Protein AF-A0A401G947-F1 (afdb_monomer_lite)

Sequence (147 aa):
MVQTAQDDGLQRLSNKKRKKVAPKNTTRTRTPWRSRTKCKAVVQTPAQKAYLKGKRYECKETYAEALREARDVIWQQAARLQEHFSSHNIEYYHQEVMQHSRLVSLKRKVSRWNVFQRMEVQRMNQALPAGMPHKKASAYMAEISAT

pLDDT: mean 82.83, std 16.17, range [39.28, 98.06]

Secondary structure (DSSP, 8-state):
---------------TT---------------SS-PPPP------HHHHHHHHHHHHHHHHHHHHHHHHHHHHHHHHHHHHHHHH-SS-HHHHHHHHHHHHHHHHT-----HHHHHHHHHHHHHHHTSPTTPPPPPHHHHHHHHHH-

Structure (mmCIF, N/CA/C/O backbone):
data_AF-A0A401G947-F1
#
_entry.id   AF-A0A401G947-F1
#
loop_
_atom_site.group_PDB
_atom_site.id
_atom_site.type_symbol
_atom_site.label_atom_id
_atom_site.label_alt_id
_atom_site.label_comp_id
_atom_site.label_asym_id
_atom_site.label_entity_id
_atom_site.label_seq_id
_atom_site.pdbx_PDB_ins_code
_atom_site.Cartn_x
_atom_site.Cartn_y
_atom_site.Cartn_z
_atom_site.occupancy
_atom_site.B_iso_or_equiv
_atom_site.auth_seq_id
_atom_site.auth_comp_id
_atom_site.auth_asym_id
_atom_site.auth_atom_id
_atom_site.pdbx_PDB_model_num
ATOM 1 N N . MET A 1 1 ? 16.762 14.108 84.380 1.00 39.28 1 MET A N 1
ATOM 2 C CA . MET A 1 1 ? 15.911 13.320 83.467 1.00 39.28 1 MET A CA 1
ATOM 3 C C . MET A 1 1 ? 14.601 14.068 83.277 1.00 39.28 1 MET A C 1
ATOM 5 O O . MET A 1 1 ? 13.930 14.347 84.256 1.00 39.28 1 MET A O 1
ATOM 9 N N . VAL A 1 2 ? 14.386 14.490 82.029 1.00 46.94 2 VAL A N 1
ATOM 10 C CA . VAL A 1 2 ? 13.172 14.944 81.320 1.00 46.94 2 VAL A CA 1
ATOM 11 C C . VAL A 1 2 ? 11.989 15.463 82.155 1.00 46.94 2 VAL A C 1
ATOM 13 O O . VAL A 1 2 ? 11.183 14.694 82.667 1.00 46.94 2 VAL A O 1
ATOM 16 N N . GLN A 1 3 ? 11.847 16.791 82.186 1.00 40.19 3 GLN A N 1
ATOM 17 C CA . GLN A 1 3 ? 10.587 17.48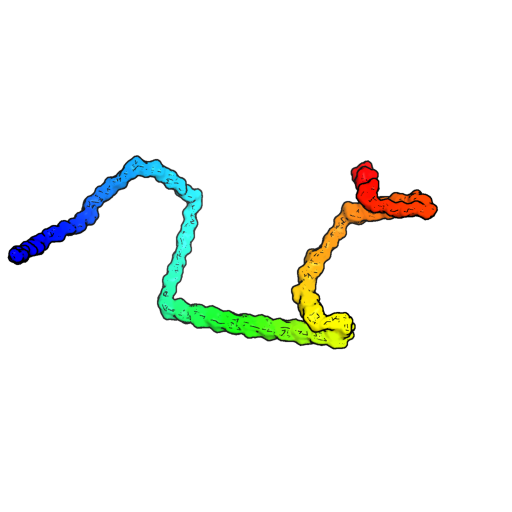0 82.470 1.00 40.19 3 GLN A CA 1
ATOM 18 C C . GLN A 1 3 ? 9.697 17.424 81.219 1.00 40.19 3 GLN A C 1
ATOM 20 O O . GLN A 1 3 ? 10.128 17.779 80.122 1.00 40.19 3 GLN A O 1
ATOM 25 N N . THR A 1 4 ? 8.459 16.968 81.382 1.00 49.75 4 THR A N 1
ATOM 26 C CA . THR A 1 4 ? 7.387 17.032 80.384 1.00 49.75 4 THR A CA 1
ATOM 27 C C . THR A 1 4 ? 6.906 18.474 80.240 1.00 49.75 4 THR A C 1
ATOM 29 O O . THR A 1 4 ? 6.196 18.973 81.111 1.00 49.75 4 THR A O 1
ATOM 32 N N . ALA A 1 5 ? 7.286 19.141 79.152 1.00 48.41 5 ALA A N 1
ATOM 33 C CA . ALA A 1 5 ? 6.656 20.389 78.740 1.00 48.41 5 ALA A CA 1
ATOM 34 C C . ALA A 1 5 ? 5.373 20.054 77.971 1.00 48.41 5 ALA A C 1
ATOM 36 O O . ALA A 1 5 ? 5.410 19.381 76.940 1.00 48.41 5 ALA A O 1
ATOM 37 N N . GLN A 1 6 ? 4.244 20.476 78.531 1.00 48.69 6 GLN A N 1
ATOM 38 C CA . GLN A 1 6 ? 2.949 20.466 77.872 1.00 48.69 6 GLN A CA 1
ATOM 39 C C . GLN A 1 6 ? 3.034 21.351 76.625 1.00 48.69 6 GLN A C 1
ATOM 41 O O . GLN A 1 6 ? 3.480 22.494 76.691 1.00 48.69 6 GLN A O 1
ATOM 46 N N . ASP A 1 7 ? 2.658 20.787 75.482 1.00 50.91 7 ASP A N 1
ATOM 47 C CA . ASP A 1 7 ? 2.575 21.498 74.212 1.00 50.91 7 ASP A CA 1
ATOM 48 C C . ASP A 1 7 ? 1.297 22.355 74.265 1.00 50.91 7 ASP A C 1
ATOM 50 O O . ASP A 1 7 ? 0.196 21.896 73.949 1.00 50.91 7 ASP A O 1
ATOM 54 N N . ASP A 1 8 ? 1.423 23.570 74.808 1.00 50.97 8 ASP A N 1
ATOM 55 C CA . ASP A 1 8 ? 0.325 24.525 74.941 1.00 50.97 8 ASP A CA 1
ATOM 56 C C . ASP A 1 8 ? -0.225 24.872 73.551 1.00 50.97 8 ASP A C 1
ATOM 58 O O . ASP A 1 8 ? 0.391 25.564 72.735 1.00 50.97 8 ASP A O 1
ATOM 62 N N . GLY A 1 9 ? -1.416 24.337 73.280 1.00 55.25 9 GLY A N 1
ATOM 63 C CA . GLY A 1 9 ? -2.108 24.372 72.000 1.00 55.25 9 GLY A CA 1
ATOM 64 C C . GLY A 1 9 ? -2.491 25.771 71.522 1.00 55.25 9 GLY A C 1
ATOM 65 O O . GLY A 1 9 ? -3.655 26.162 71.570 1.00 55.25 9 GLY A O 1
ATOM 66 N N . LEU A 1 10 ? -1.542 26.487 70.927 1.00 55.03 10 LEU A N 1
ATOM 67 C CA . LEU A 1 10 ? -1.799 27.672 70.110 1.00 55.03 10 LEU A CA 1
ATOM 68 C C . LEU A 1 10 ? -1.378 27.420 68.659 1.00 55.03 10 LEU A C 1
ATOM 70 O O . LEU A 1 10 ? -0.417 27.989 68.139 1.00 55.03 10 LEU A O 1
ATOM 74 N N . GLN A 1 11 ? -2.153 26.594 67.950 1.00 61.72 11 GLN A N 1
ATOM 75 C CA . GLN A 1 11 ? -2.086 26.572 66.490 1.00 61.72 11 GLN A CA 1
ATOM 76 C C . GLN A 1 11 ? -2.614 27.902 65.933 1.00 61.72 11 GLN A C 1
ATOM 78 O O . GLN A 1 11 ? -3.800 28.224 66.024 1.00 61.72 11 GLN A O 1
ATOM 83 N N . ARG A 1 12 ? -1.730 28.685 65.304 1.00 56.78 12 ARG A N 1
ATOM 84 C CA . ARG A 1 12 ? -2.120 29.866 64.518 1.00 56.78 12 ARG A CA 1
ATOM 85 C C . ARG A 1 12 ? -3.083 29.455 63.402 1.00 56.78 12 ARG A C 1
ATOM 87 O O . ARG A 1 12 ? -2.688 28.789 62.446 1.00 56.78 12 ARG A O 1
ATOM 94 N N . LEU A 1 13 ? -4.327 29.923 63.471 1.00 60.50 13 LEU A N 1
ATOM 95 C CA . LEU A 1 13 ? -5.299 29.734 62.395 1.00 60.50 13 LEU A CA 1
ATOM 96 C C . LEU A 1 13 ? -4.833 30.446 61.114 1.00 60.50 13 LEU A C 1
ATOM 98 O O . LEU A 1 13 ? -4.465 31.625 61.128 1.00 60.50 13 LEU A O 1
ATOM 102 N N . SER A 1 14 ? -4.878 29.736 59.981 1.00 59.53 14 SER A N 1
ATOM 103 C CA . SER A 1 14 ? -4.577 30.316 58.668 1.00 59.53 14 SER A CA 1
ATOM 104 C C . SER A 1 14 ? -5.578 31.432 58.338 1.00 59.53 14 SER A C 1
ATOM 106 O O . SER A 1 14 ? -6.760 31.207 58.071 1.00 59.53 14 SER A O 1
ATOM 108 N N . ASN A 1 15 ? -5.116 32.681 58.388 1.00 59.53 15 ASN A N 1
ATOM 109 C CA . ASN A 1 15 ? -5.979 33.831 58.157 1.00 59.53 15 ASN A CA 1
ATOM 110 C C . ASN A 1 15 ? -6.203 34.037 56.648 1.00 59.53 15 ASN A C 1
ATOM 112 O O . ASN A 1 15 ? -5.415 34.691 55.960 1.00 59.53 15 ASN A O 1
ATOM 116 N N . LYS A 1 16 ? -7.305 33.485 56.127 1.00 59.59 16 LYS A N 1
ATOM 117 C CA . LYS A 1 16 ? -7.715 33.578 54.712 1.00 59.59 16 LYS A CA 1
ATOM 118 C C . LYS A 1 16 ? -8.059 35.006 54.249 1.00 59.59 16 LYS A C 1
ATOM 120 O O . LYS A 1 16 ? -8.261 35.214 53.057 1.00 59.59 16 LYS A O 1
ATOM 125 N N . LYS A 1 17 ? -8.119 35.997 55.152 1.00 59.38 17 LYS A N 1
ATOM 126 C CA . LYS A 1 17 ? -8.474 37.394 54.826 1.00 59.38 17 LYS A CA 1
ATOM 127 C C . LYS A 1 17 ? -7.286 38.283 54.451 1.00 59.38 17 LYS A C 1
ATOM 129 O O . LYS A 1 17 ? -7.489 39.442 54.090 1.00 59.38 17 LYS A O 1
ATOM 134 N N . ARG A 1 18 ? -6.046 37.785 54.488 1.00 51.50 18 ARG A N 1
ATOM 135 C CA . ARG A 1 18 ? -4.897 38.571 54.018 1.00 51.50 18 ARG A CA 1
ATOM 136 C C . ARG A 1 18 ? -4.934 38.637 52.486 1.00 51.50 18 ARG A C 1
ATOM 138 O O . ARG A 1 18 ? -4.541 37.683 51.818 1.00 51.50 18 ARG A O 1
ATOM 145 N N . LYS A 1 19 ? -5.401 39.757 51.916 1.00 54.88 19 LYS A N 1
ATOM 146 C CA . LYS A 1 19 ? -5.188 40.068 50.491 1.00 54.88 19 LYS A CA 1
ATOM 147 C C . LYS A 1 19 ? -3.682 39.995 50.235 1.00 54.88 19 LYS A C 1
ATOM 149 O O . LYS A 1 19 ? -2.932 40.828 50.741 1.00 54.88 19 LYS A O 1
ATOM 154 N N . LYS A 1 20 ? -3.230 38.992 49.475 1.00 55.59 20 LYS A N 1
ATOM 155 C CA . LYS A 1 20 ? -1.875 39.003 48.921 1.00 55.59 20 LYS A CA 1
ATOM 156 C C . LYS A 1 20 ? -1.814 40.219 48.003 1.00 55.59 20 LYS A C 1
ATOM 158 O O . LYS A 1 20 ? -2.495 40.241 46.981 1.00 55.59 20 LYS A O 1
ATOM 163 N N . VAL A 1 21 ? -1.076 41.252 48.397 1.00 53.91 21 VAL A N 1
ATOM 164 C CA . VAL A 1 21 ? -0.752 42.350 47.488 1.00 53.91 21 VAL A CA 1
ATOM 165 C C . VAL A 1 21 ? 0.093 41.715 46.391 1.00 53.91 21 VAL A C 1
ATOM 167 O O . VAL A 1 21 ? 1.226 41.308 46.637 1.00 53.91 21 VAL A O 1
ATOM 170 N N . ALA A 1 22 ? -0.507 41.510 45.219 1.00 57.06 22 ALA A N 1
ATOM 171 C CA . ALA A 1 22 ? 0.222 41.019 44.064 1.00 57.06 22 ALA A CA 1
ATOM 172 C C . ALA A 1 22 ? 1.368 42.005 43.774 1.00 57.06 22 ALA A C 1
ATOM 174 O O . ALA A 1 22 ? 1.135 43.219 43.819 1.00 57.06 22 ALA A O 1
ATOM 175 N N . PRO A 1 23 ? 2.598 41.532 43.508 1.00 50.59 23 PRO A N 1
ATOM 176 C CA . PRO A 1 23 ? 3.671 42.424 43.101 1.00 50.59 23 PRO A CA 1
ATOM 177 C C . PRO A 1 23 ? 3.233 43.158 41.828 1.00 50.59 23 PRO A C 1
ATOM 179 O O . PRO A 1 23 ? 2.708 42.543 40.899 1.00 50.59 23 PRO A O 1
ATOM 182 N N . LYS A 1 24 ? 3.426 44.482 41.803 1.00 52.44 24 LYS A N 1
ATOM 183 C CA . LYS A 1 24 ? 3.108 45.381 40.681 1.00 52.44 24 LYS A CA 1
ATOM 184 C C . LYS A 1 24 ? 4.050 45.158 39.485 1.00 52.44 24 LYS A C 1
ATOM 186 O O . LYS A 1 24 ? 4.628 46.109 38.979 1.00 52.44 24 LYS A O 1
ATOM 191 N N . ASN A 1 25 ? 4.229 43.917 39.036 1.00 53.31 25 ASN A N 1
ATOM 192 C CA . ASN A 1 25 ? 4.907 43.628 37.780 1.00 53.31 25 ASN A CA 1
ATOM 193 C C . ASN A 1 25 ? 3.855 43.330 36.717 1.00 53.31 25 ASN A C 1
ATOM 195 O O . ASN A 1 25 ? 3.381 42.212 36.532 1.00 53.31 25 ASN A O 1
ATOM 199 N N . THR A 1 26 ? 3.454 44.405 36.049 1.00 57.69 26 THR A N 1
ATOM 200 C CA . THR A 1 26 ? 2.611 44.425 34.860 1.00 57.69 26 THR A CA 1
ATOM 201 C C . THR A 1 26 ? 3.365 43.838 33.672 1.00 57.69 26 THR A C 1
ATOM 203 O O . THR A 1 26 ? 3.792 44.555 32.769 1.00 57.69 26 THR A O 1
ATOM 206 N N . THR A 1 27 ? 3.511 42.520 33.623 1.00 61.19 27 THR A N 1
ATOM 207 C CA . THR A 1 27 ? 3.774 41.847 32.352 1.00 61.19 27 THR A CA 1
ATOM 208 C C . THR A 1 27 ? 2.439 41.802 31.613 1.00 61.19 27 THR A C 1
ATOM 210 O O . THR A 1 27 ? 1.559 41.022 31.969 1.00 61.19 27 THR A O 1
ATOM 213 N N . ARG A 1 28 ? 2.226 42.695 30.633 1.00 61.09 28 ARG A N 1
ATOM 214 C CA . ARG A 1 28 ? 1.040 42.655 29.756 1.00 61.09 28 ARG A CA 1
ATOM 215 C C . ARG A 1 28 ? 1.049 41.328 28.999 1.00 61.09 28 ARG A C 1
ATOM 217 O O . ARG A 1 28 ? 1.678 41.206 27.951 1.00 61.09 28 ARG A O 1
ATOM 224 N N . THR A 1 29 ? 0.361 40.327 29.535 1.00 65.75 29 THR A N 1
ATOM 225 C CA . THR A 1 29 ? 0.130 39.048 28.867 1.00 65.75 29 THR A CA 1
ATOM 226 C C . THR A 1 29 ? -0.619 39.339 27.570 1.00 65.75 29 THR A C 1
ATOM 228 O O . THR A 1 29 ? -1.743 39.837 27.610 1.00 65.75 29 THR A O 1
ATOM 231 N N . ARG A 1 30 ? 0.013 39.106 26.411 1.00 65.31 30 ARG A N 1
ATOM 232 C CA . ARG A 1 30 ? -0.623 39.308 25.099 1.00 65.31 30 ARG A CA 1
ATOM 233 C C . ARG A 1 30 ? -1.865 38.418 25.028 1.00 65.31 30 ARG A C 1
ATOM 235 O O . ARG A 1 30 ? -1.750 37.195 25.027 1.00 65.31 30 ARG A O 1
ATOM 242 N N . THR A 1 31 ? -3.048 39.021 24.995 1.00 64.69 31 THR A N 1
ATOM 243 C CA . THR A 1 31 ? -4.309 38.298 24.822 1.00 64.69 31 THR A CA 1
ATOM 244 C C . THR A 1 31 ? -4.400 37.794 23.378 1.00 64.69 31 THR A C 1
ATOM 246 O O . THR A 1 31 ? -4.151 38.569 22.451 1.00 64.69 31 THR A O 1
ATOM 249 N N . PRO A 1 32 ? -4.723 36.510 23.143 1.00 71.06 32 PRO A N 1
ATOM 250 C CA . PRO A 1 32 ? -4.851 35.981 21.790 1.00 71.06 32 PRO A CA 1
ATOM 251 C C . PRO A 1 32 ? -5.986 36.689 21.035 1.00 71.06 32 PRO A C 1
ATOM 253 O O . PRO A 1 32 ? -7.069 36.884 21.580 1.00 71.06 32 PRO A O 1
ATOM 256 N N . TRP A 1 33 ? -5.740 37.027 19.763 1.00 70.12 33 TRP A N 1
ATOM 257 C CA . TRP A 1 33 ? -6.659 37.750 18.861 1.00 70.12 33 TRP A CA 1
ATOM 258 C C . TRP A 1 33 ? -8.037 37.083 18.689 1.00 70.12 33 TRP A C 1
ATOM 260 O O . TRP A 1 33 ? -9.004 37.727 18.296 1.00 70.12 33 TRP A O 1
ATOM 270 N N . ARG A 1 34 ? -8.152 35.785 18.994 1.00 72.31 34 ARG A N 1
ATOM 271 C CA . ARG A 1 34 ? -9.414 35.039 18.976 1.00 72.31 34 ARG A CA 1
ATOM 272 C C . ARG A 1 34 ? -9.547 34.222 20.257 1.00 72.31 34 ARG A C 1
ATOM 274 O O . ARG A 1 34 ? -8.675 33.409 20.566 1.00 72.31 34 ARG A O 1
ATOM 281 N N . SER A 1 35 ? -10.648 34.399 20.984 1.00 68.94 35 SER A N 1
ATOM 282 C CA . SER A 1 35 ? -11.034 33.485 22.056 1.00 68.94 35 SER A CA 1
ATOM 283 C C . SER A 1 35 ? -11.591 32.214 21.419 1.00 68.94 35 SER A C 1
ATOM 285 O O . SER A 1 35 ? -12.592 32.226 20.707 1.00 68.94 35 SER A O 1
ATOM 287 N N . ARG A 1 36 ? -10.913 31.084 21.624 1.00 73.06 36 ARG A N 1
ATOM 288 C CA . ARG A 1 36 ? -11.459 29.792 21.206 1.00 73.06 36 ARG A CA 1
ATOM 289 C C . ARG A 1 36 ? -12.654 29.490 22.111 1.00 73.06 36 ARG A C 1
ATOM 291 O O . ARG A 1 36 ? -12.484 29.436 23.331 1.00 73.06 36 ARG A O 1
ATOM 298 N N . THR A 1 37 ? -13.845 29.307 21.540 1.00 78.38 37 THR A N 1
ATOM 299 C CA . THR A 1 37 ? -15.021 28.854 22.294 1.00 78.38 37 THR A CA 1
ATOM 300 C C . THR A 1 37 ? -14.651 27.552 22.992 1.00 78.38 37 THR A C 1
ATOM 302 O O . THR A 1 37 ? -14.256 26.586 22.337 1.00 78.38 37 THR A O 1
ATOM 305 N N . LYS A 1 38 ? -14.690 27.531 24.327 1.00 73.75 38 LYS A N 1
ATOM 3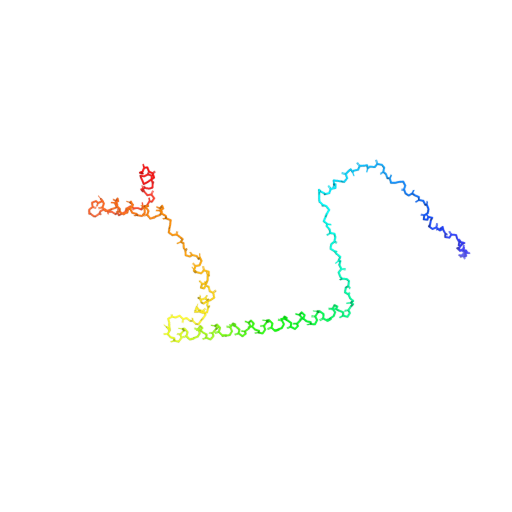06 C CA . LYS A 1 38 ? -14.350 26.322 25.079 1.00 73.75 38 LYS A CA 1
ATOM 307 C C . LYS A 1 38 ? -15.402 25.261 24.764 1.00 73.75 38 LYS A C 1
ATOM 309 O O . LYS A 1 38 ? -16.579 25.463 25.060 1.00 73.75 38 LYS A O 1
ATOM 314 N N . CYS A 1 39 ? -14.987 24.148 24.163 1.00 76.00 39 CYS A N 1
ATOM 315 C CA . CYS A 1 39 ? -15.868 22.999 23.989 1.00 76.00 39 CYS A CA 1
ATOM 316 C C . CYS A 1 39 ? -16.341 22.534 25.371 1.00 76.00 39 CYS A C 1
ATOM 318 O O . CYS A 1 39 ? -15.521 22.319 26.268 1.00 76.00 39 CYS A O 1
ATOM 320 N N . LYS A 1 40 ? -17.658 22.389 25.556 1.00 79.62 40 LYS A N 1
ATOM 321 C CA . LYS A 1 40 ? -18.213 21.794 26.774 1.00 79.62 40 LYS A CA 1
ATOM 322 C C . LYS A 1 40 ? -17.832 20.315 26.781 1.00 79.62 40 LYS A C 1
ATOM 324 O O . LYS A 1 40 ? -18.265 19.565 25.911 1.00 79.62 40 LYS A O 1
ATOM 329 N N . ALA A 1 41 ? -16.991 19.906 27.728 1.00 78.94 41 ALA A N 1
ATOM 330 C CA . ALA A 1 41 ? -16.655 18.500 27.893 1.00 78.94 41 ALA A CA 1
ATOM 331 C C . ALA A 1 41 ? -17.894 17.750 28.400 1.00 78.94 41 ALA A C 1
ATOM 333 O O . ALA A 1 41 ? -18.440 18.094 29.448 1.00 78.94 41 ALA A O 1
ATOM 334 N N . VAL A 1 42 ? -18.336 16.731 27.661 1.00 83.12 42 VAL A N 1
ATOM 335 C CA . VAL A 1 42 ? -19.361 15.804 28.151 1.00 83.12 42 VAL A CA 1
ATOM 336 C C . VAL A 1 42 ? -18.712 14.958 29.242 1.00 83.12 42 VAL A C 1
ATOM 338 O O . VAL A 1 42 ? -17.840 14.131 28.966 1.00 83.12 42 VAL A O 1
ATOM 341 N N . VAL A 1 43 ? -19.088 15.206 30.495 1.00 84.94 43 VAL A N 1
ATOM 342 C CA . VAL A 1 43 ? -18.569 14.449 31.636 1.00 84.94 43 VAL A CA 1
ATOM 343 C C . VAL A 1 43 ? -19.196 13.061 31.607 1.00 84.94 43 VAL A C 1
ATOM 345 O O . VAL A 1 43 ? -20.394 12.908 31.813 1.00 84.94 43 VAL A O 1
ATOM 348 N N . GLN A 1 44 ? -18.375 12.051 31.330 1.00 89.56 44 GLN A N 1
ATOM 349 C CA . GLN A 1 44 ? -18.808 10.656 31.324 1.00 89.56 44 GLN A CA 1
ATOM 350 C C . GLN A 1 44 ? -18.673 10.039 32.713 1.00 89.56 44 GLN A C 1
ATOM 352 O O . GLN A 1 44 ? -17.633 10.191 33.366 1.00 89.56 44 GLN A O 1
ATOM 357 N N . THR A 1 45 ? -19.691 9.287 33.130 1.00 94.19 45 THR A N 1
ATOM 358 C CA . THR A 1 45 ? -19.641 8.497 34.367 1.00 94.19 45 THR A CA 1
ATOM 359 C C . THR A 1 45 ? -18.649 7.329 34.230 1.00 94.19 45 THR A C 1
ATOM 361 O O . THR A 1 45 ? -18.340 6.905 33.110 1.00 94.19 45 THR A O 1
ATOM 364 N N . PRO A 1 46 ? -18.135 6.762 35.339 1.00 94.88 46 PRO A N 1
ATOM 365 C CA . PRO A 1 46 ? -17.260 5.587 35.285 1.00 94.88 46 PRO A CA 1
ATOM 366 C C . PRO A 1 46 ? -17.875 4.402 34.523 1.00 94.88 46 PRO A C 1
ATOM 368 O O . PRO A 1 46 ? -17.187 3.769 33.724 1.00 94.88 46 PRO A O 1
ATOM 371 N N . ALA A 1 47 ? -19.181 4.166 34.688 1.00 93.75 47 ALA A N 1
ATOM 372 C CA . ALA A 1 47 ? -19.912 3.118 33.973 1.00 93.75 47 ALA A CA 1
ATOM 373 C C . ALA A 1 47 ? -19.946 3.356 32.451 1.00 93.75 47 ALA A C 1
ATOM 375 O O . ALA A 1 47 ? -19.668 2.446 31.673 1.00 93.75 47 ALA A O 1
ATOM 376 N N . GLN A 1 48 ? -20.195 4.595 32.011 1.00 93.69 48 GLN A N 1
ATOM 377 C CA . GLN A 1 48 ? -20.163 4.951 30.586 1.00 93.69 48 GLN A CA 1
ATOM 378 C C . GLN A 1 48 ? -18.768 4.757 29.980 1.00 93.69 48 GLN A C 1
ATOM 380 O O . GLN A 1 48 ? -18.637 4.271 28.857 1.00 93.69 48 GLN A O 1
ATOM 385 N N . LYS A 1 49 ? -17.709 5.090 30.728 1.00 94.50 49 LYS A N 1
ATOM 386 C CA . LYS A 1 49 ? -16.326 4.855 30.288 1.00 94.50 49 LYS A CA 1
ATOM 387 C C . LYS A 1 49 ? -16.014 3.365 30.158 1.00 94.50 49 LYS A C 1
ATOM 389 O O . LYS A 1 49 ? -15.392 2.974 29.173 1.00 94.50 49 LYS A O 1
ATOM 394 N N . ALA A 1 50 ? -16.447 2.545 31.117 1.00 95.50 50 ALA A N 1
ATOM 395 C CA . ALA A 1 50 ? -16.272 1.094 31.069 1.00 95.50 50 ALA A CA 1
ATOM 396 C C . ALA A 1 50 ? -16.990 0.484 29.855 1.00 95.50 50 ALA A C 1
ATOM 398 O O . ALA A 1 50 ? -16.380 -0.273 29.103 1.00 95.50 50 ALA A O 1
ATOM 399 N N . TYR A 1 51 ? -18.229 0.907 29.594 1.00 96.38 51 TYR A N 1
ATOM 400 C CA . TYR A 1 51 ? -18.991 0.497 28.414 1.00 96.38 51 TYR A CA 1
ATOM 401 C C . TYR A 1 51 ? -18.286 0.861 27.099 1.00 96.38 51 TYR A C 1
ATOM 403 O O . TYR A 1 51 ? -18.091 0.013 26.231 1.00 96.38 51 TYR A O 1
ATOM 411 N N . LEU A 1 52 ? -17.833 2.112 26.958 1.00 95.94 52 LEU A N 1
ATOM 412 C CA . LEU A 1 52 ? -17.104 2.549 25.763 1.00 95.94 52 LEU A CA 1
ATOM 413 C C . LEU A 1 52 ? -15.775 1.810 25.588 1.00 95.94 52 LEU A C 1
ATOM 415 O O . LEU A 1 52 ? -15.357 1.567 24.458 1.00 95.94 52 LEU A O 1
ATOM 419 N N . LYS A 1 53 ? -15.104 1.454 26.686 1.00 96.81 53 LYS A N 1
ATOM 420 C CA . LYS A 1 53 ? -13.892 0.634 26.644 1.00 96.81 53 LYS A CA 1
ATOM 421 C C . LYS A 1 53 ? -14.196 -0.767 26.109 1.00 96.81 53 LYS A C 1
ATOM 423 O O . LYS A 1 53 ? -13.453 -1.219 25.244 1.00 96.81 53 LYS A O 1
ATOM 428 N N . GLY A 1 54 ? -15.284 -1.393 26.565 1.00 97.00 54 GLY A N 1
ATOM 429 C CA . GLY A 1 54 ? -15.769 -2.676 26.041 1.00 97.00 54 GLY A CA 1
ATOM 430 C C . GLY A 1 54 ? -16.010 -2.614 24.534 1.00 97.00 54 GLY A C 1
ATOM 431 O O . GLY A 1 54 ? -15.370 -3.341 23.782 1.00 97.00 54 GLY A O 1
ATOM 432 N N . LYS A 1 55 ? -16.784 -1.623 24.073 1.00 97.62 55 LYS A N 1
ATOM 433 C CA . LYS A 1 55 ? -17.021 -1.411 22.635 1.00 97.62 55 LYS A CA 1
ATOM 434 C C . LYS A 1 55 ? -15.746 -1.229 21.820 1.00 97.62 55 LYS A C 1
ATOM 436 O O . LYS A 1 55 ? -15.620 -1.778 20.735 1.00 97.62 55 LYS A O 1
ATOM 441 N N . ARG A 1 56 ? -14.785 -0.445 22.316 1.00 97.62 56 ARG A N 1
ATOM 442 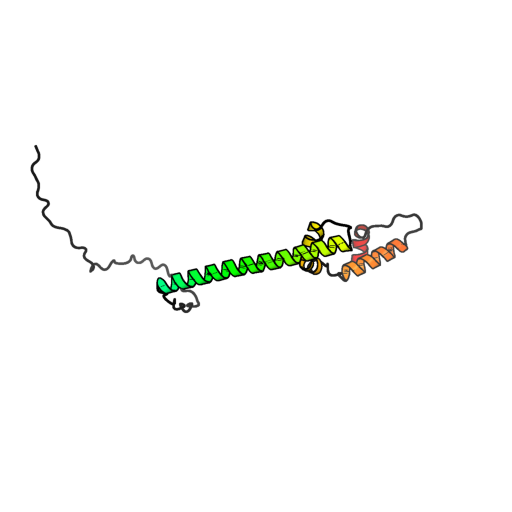C CA . ARG A 1 56 ? -13.505 -0.254 21.611 1.00 97.62 56 ARG A CA 1
ATOM 443 C C . ARG A 1 56 ? -12.721 -1.553 21.492 1.00 97.62 56 ARG A C 1
ATOM 445 O O . ARG A 1 56 ? -12.044 -1.739 20.489 1.00 97.62 56 ARG A O 1
ATOM 452 N N . TYR A 1 57 ? -12.780 -2.400 22.515 1.00 97.75 57 TYR A N 1
ATOM 453 C CA . TYR A 1 57 ? -12.133 -3.701 22.492 1.00 97.75 57 TYR A CA 1
ATOM 454 C C . TYR A 1 57 ? -12.790 -4.617 21.455 1.00 97.75 57 TYR A C 1
ATOM 456 O O . TYR A 1 57 ? -12.099 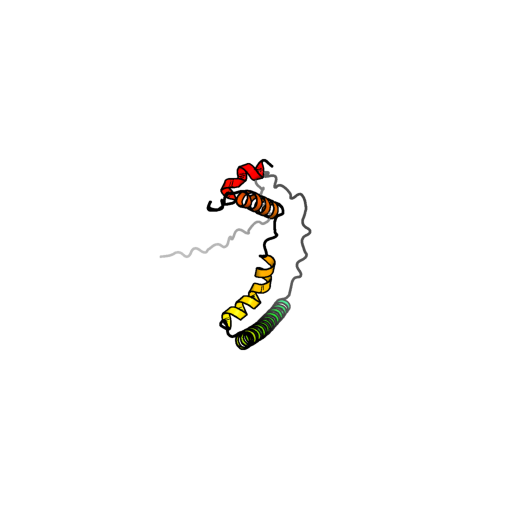-5.096 20.566 1.00 97.75 57 TYR A O 1
ATOM 464 N N . GLU A 1 58 ? -14.116 -4.739 21.469 1.00 97.38 58 GLU A N 1
ATOM 465 C CA . GLU A 1 58 ? -14.873 -5.505 20.466 1.00 97.38 58 GLU A CA 1
ATOM 466 C C . GLU A 1 58 ? -14.591 -5.022 19.036 1.00 97.38 58 GLU A C 1
ATOM 468 O O . GLU A 1 58 ? -14.268 -5.815 18.152 1.00 97.38 58 GLU A O 1
ATOM 473 N N . CYS A 1 59 ? -14.627 -3.705 18.803 1.00 97.75 59 CYS A N 1
ATOM 474 C CA . CYS A 1 59 ? -14.289 -3.124 17.502 1.00 97.75 59 CYS A CA 1
ATOM 475 C C . CYS A 1 59 ? -12.849 -3.435 17.077 1.00 97.75 59 CYS A C 1
ATOM 477 O O . CYS A 1 59 ? -12.578 -3.599 15.893 1.00 97.75 59 CYS A O 1
ATOM 479 N N . LYS A 1 60 ? -11.909 -3.486 18.024 1.00 97.56 60 LYS A N 1
ATOM 480 C CA . LYS A 1 60 ? -10.510 -3.800 17.732 1.00 97.56 60 LYS A CA 1
ATOM 481 C C . LYS A 1 60 ? -10.345 -5.264 17.329 1.00 97.56 60 LYS A C 1
ATOM 483 O O . LYS A 1 60 ? -9.637 -5.527 16.361 1.00 97.56 60 LYS A O 1
ATOM 488 N N . GLU A 1 61 ? -10.976 -6.183 18.055 1.00 98.06 61 GLU A N 1
ATOM 489 C CA . GLU A 1 61 ? -10.911 -7.619 17.764 1.00 98.06 61 GLU A CA 1
ATOM 490 C C . GLU A 1 61 ? -11.556 -7.930 16.409 1.00 98.06 61 GLU A C 1
ATOM 492 O O . GLU A 1 61 ? -10.904 -8.502 15.539 1.00 98.06 61 GLU A O 1
ATOM 497 N N . THR A 1 62 ? -12.774 -7.431 16.174 1.00 98.00 62 THR A N 1
ATOM 498 C CA . THR A 1 62 ? -13.487 -7.606 14.893 1.00 98.00 62 THR A CA 1
ATOM 499 C C . THR A 1 62 ? -12.719 -7.012 13.713 1.00 98.00 62 THR A C 1
ATOM 501 O O . THR A 1 62 ? -12.616 -7.628 12.655 1.00 98.00 62 THR A O 1
ATOM 504 N N . TYR A 1 63 ? -12.111 -5.836 13.889 1.00 97.75 63 TYR A N 1
ATOM 505 C CA . TYR A 1 63 ? -11.247 -5.244 12.870 1.00 97.75 63 TYR A CA 1
ATOM 506 C C . TYR A 1 63 ? -10.006 -6.102 12.587 1.00 97.75 63 TYR A C 1
ATOM 508 O O . TYR A 1 63 ? -9.626 -6.273 11.430 1.00 97.75 63 TYR A O 1
ATOM 516 N N . ALA A 1 64 ? -9.354 -6.633 13.623 1.00 97.56 64 ALA A N 1
ATOM 517 C CA . ALA A 1 64 ? -8.164 -7.462 13.461 1.00 97.56 64 AL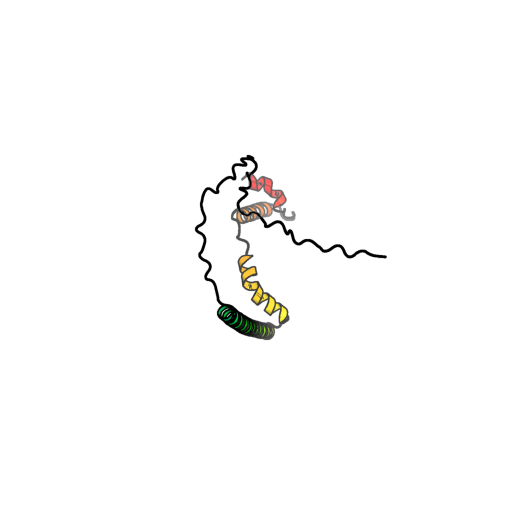A A CA 1
ATOM 518 C C . ALA A 1 64 ? -8.476 -8.799 12.772 1.00 97.56 64 ALA A C 1
ATOM 520 O O . ALA A 1 64 ? -7.665 -9.282 11.982 1.00 97.56 64 ALA A O 1
ATOM 521 N N . GLU A 1 65 ? -9.638 -9.384 13.056 1.00 98.06 65 GLU A N 1
ATOM 522 C CA . GLU A 1 65 ? -10.151 -10.577 12.385 1.00 98.06 65 GLU A CA 1
ATOM 523 C C . GLU A 1 65 ? -10.424 -10.312 10.904 1.00 98.06 65 GLU A C 1
ATOM 525 O O . GLU A 1 65 ? -9.782 -10.934 10.060 1.00 98.06 65 GLU A O 1
ATOM 530 N N . ALA A 1 66 ? -11.226 -9.294 10.582 1.00 98.06 66 ALA A N 1
ATOM 531 C CA . ALA A 1 66 ? -11.518 -8.917 9.198 1.00 98.06 66 ALA A CA 1
ATOM 532 C C . ALA A 1 66 ? -10.244 -8.617 8.386 1.00 98.06 66 ALA A C 1
ATOM 534 O O . ALA A 1 66 ? -10.130 -8.946 7.205 1.00 98.06 66 ALA A O 1
ATOM 535 N N . LEU A 1 67 ? -9.242 -8.003 9.021 1.00 97.56 67 LEU A N 1
ATOM 536 C CA . LEU A 1 67 ? -7.972 -7.694 8.373 1.00 97.56 67 LEU A CA 1
ATOM 537 C C . LEU A 1 67 ? -7.120 -8.947 8.113 1.00 97.56 67 LEU A C 1
ATOM 539 O O . LEU A 1 67 ? -6.371 -8.984 7.137 1.00 97.56 67 LEU A O 1
ATOM 543 N N . ARG A 1 68 ? -7.226 -9.969 8.966 1.00 97.56 68 ARG A N 1
ATOM 544 C CA . ARG A 1 68 ? -6.580 -11.273 8.767 1.00 97.56 68 ARG A CA 1
ATOM 545 C C . ARG A 1 68 ? -7.224 -12.020 7.606 1.00 97.56 68 ARG A C 1
ATOM 547 O O . ARG A 1 68 ? -6.511 -12.394 6.687 1.00 97.56 68 ARG A O 1
ATOM 554 N N . GLU A 1 69 ? -8.551 -12.104 7.593 1.00 97.88 69 GLU A N 1
ATOM 555 C CA . GLU A 1 69 ? -9.312 -12.725 6.502 1.00 97.88 69 GLU A CA 1
ATOM 556 C C . GLU A 1 69 ? -8.981 -12.085 5.149 1.00 97.88 69 GLU A C 1
ATOM 558 O O . GLU A 1 69 ? -8.687 -12.776 4.176 1.00 97.88 69 GLU A O 1
ATOM 563 N N . ALA A 1 70 ? -8.938 -10.750 5.091 1.00 97.12 70 ALA A N 1
ATOM 564 C CA . ALA A 1 70 ? -8.566 -10.035 3.875 1.00 97.12 70 ALA A CA 1
ATOM 565 C C . ALA A 1 70 ? -7.144 -10.384 3.399 1.00 97.12 70 ALA A C 1
ATOM 567 O O . ALA A 1 70 ? -6.913 -10.541 2.199 1.00 97.12 70 ALA A O 1
ATOM 568 N N . ARG A 1 71 ? -6.182 -10.523 4.322 1.00 95.62 71 ARG A N 1
ATOM 569 C CA . ARG A 1 71 ? -4.808 -10.934 3.990 1.00 95.62 71 ARG A CA 1
ATOM 570 C C . ARG A 1 71 ? -4.751 -12.372 3.485 1.00 95.62 71 ARG A C 1
ATOM 572 O O . ARG A 1 71 ? -4.042 -12.625 2.515 1.00 95.62 71 ARG A O 1
ATOM 579 N N . ASP A 1 72 ? -5.516 -13.275 4.087 1.00 97.19 72 ASP A N 1
ATOM 580 C CA . ASP A 1 72 ? -5.568 -14.679 3.675 1.00 97.19 72 ASP A CA 1
ATOM 581 C C . ASP A 1 72 ? -6.115 -14.813 2.248 1.00 97.19 72 ASP A C 1
ATOM 583 O O . ASP A 1 72 ? -5.546 -15.538 1.431 1.00 97.19 72 ASP A O 1
ATOM 587 N N . VAL A 1 73 ? -7.150 -14.042 1.896 1.00 97.75 73 VAL A N 1
ATOM 588 C CA . VAL A 1 73 ? -7.683 -13.984 0.523 1.00 97.75 73 VAL A CA 1
ATOM 589 C C . VAL A 1 73 ? -6.622 -13.497 -0.470 1.00 97.75 73 VAL A C 1
ATOM 591 O O . VAL A 1 73 ? -6.464 -14.080 -1.544 1.00 97.75 73 VAL A O 1
ATOM 594 N N . ILE A 1 74 ? -5.862 -12.455 -0.121 1.00 96.69 74 ILE A N 1
ATOM 595 C CA . ILE A 1 74 ? -4.775 -11.947 -0.975 1.00 96.69 74 ILE A CA 1
ATOM 596 C C . ILE A 1 74 ? -3.692 -13.017 -1.158 1.00 96.69 74 ILE A C 1
ATOM 598 O O . ILE A 1 74 ? -3.204 -13.215 -2.272 1.00 96.69 74 ILE A O 1
ATOM 602 N N . TRP A 1 75 ? -3.341 -13.742 -0.095 1.00 97.25 75 TRP A N 1
ATOM 603 C CA . TRP A 1 75 ? -2.356 -14.821 -0.154 1.00 97.25 75 TRP A CA 1
ATOM 604 C C . TRP A 1 75 ? -2.815 -15.983 -1.040 1.00 97.25 75 TRP A C 1
ATOM 606 O O . TRP A 1 75 ? -2.055 -16.465 -1.879 1.00 97.25 75 TRP A O 1
ATOM 616 N N . GLN A 1 76 ? -4.079 -16.398 -0.921 1.00 97.44 76 GLN A N 1
ATOM 617 C CA . GLN A 1 76 ? -4.674 -17.409 -1.799 1.00 97.44 76 GLN A CA 1
ATOM 618 C C . GLN A 1 76 ? -4.635 -16.971 -3.265 1.00 97.44 76 GLN A C 1
ATOM 620 O O . GLN A 1 76 ? -4.330 -17.770 -4.151 1.00 97.44 76 GLN A O 1
ATOM 625 N N . GLN A 1 77 ? -4.898 -15.693 -3.537 1.00 96.81 77 GLN A N 1
ATOM 626 C CA . GLN A 1 77 ? -4.822 -15.173 -4.895 1.00 96.81 77 GLN A CA 1
ATOM 627 C C . GLN A 1 77 ? -3.381 -15.159 -5.425 1.00 96.81 77 GLN A C 1
ATOM 629 O O . GLN A 1 77 ? -3.163 -15.479 -6.593 1.00 96.81 77 GLN A O 1
ATOM 634 N N . ALA A 1 78 ? -2.392 -14.860 -4.580 1.00 96.75 78 ALA A N 1
ATOM 635 C CA . ALA A 1 78 ? -0.980 -14.965 -4.942 1.00 96.75 78 ALA A CA 1
ATOM 636 C C . ALA A 1 78 ? -0.569 -16.412 -5.266 1.00 96.75 78 ALA A C 1
ATOM 638 O O . ALA A 1 78 ? 0.164 -16.634 -6.228 1.00 96.75 78 ALA A O 1
ATOM 639 N N . ALA A 1 79 ? -1.085 -17.398 -4.526 1.00 96.81 79 ALA A N 1
ATOM 640 C CA . ALA A 1 79 ? -0.860 -18.813 -4.824 1.00 96.81 79 ALA A CA 1
ATOM 641 C C . ALA A 1 79 ? -1.440 -19.210 -6.195 1.00 96.81 79 ALA A C 1
ATOM 643 O O . ALA A 1 79 ? -0.759 -19.857 -6.984 1.00 96.81 79 ALA A O 1
ATOM 644 N N . ARG A 1 80 ? -2.647 -18.736 -6.536 1.00 96.81 80 ARG A N 1
ATOM 645 C CA . ARG A 1 80 ? -3.247 -18.952 -7.869 1.00 96.81 80 ARG A CA 1
ATOM 646 C C . ARG A 1 80 ? -2.420 -18.330 -8.996 1.00 96.81 80 ARG A C 1
ATOM 648 O O . ARG A 1 80 ? -2.290 -18.921 -10.063 1.00 96.81 80 ARG A O 1
ATOM 655 N N . LEU A 1 81 ? -1.853 -17.141 -8.775 1.00 95.88 81 LEU A N 1
ATOM 656 C CA . LEU A 1 81 ? -0.953 -16.508 -9.747 1.00 95.88 81 LEU A CA 1
ATOM 657 C C . LEU A 1 81 ? 0.323 -17.332 -9.943 1.00 95.88 81 LEU A C 1
ATOM 659 O O . LEU A 1 81 ? 0.774 -17.502 -11.075 1.00 95.88 81 LEU A O 1
ATOM 663 N N . GLN A 1 82 ? 0.875 -17.876 -8.859 1.00 96.69 82 GLN A N 1
ATOM 664 C CA . GLN A 1 82 ? 2.036 -18.754 -8.925 1.00 96.69 82 GLN A CA 1
ATOM 665 C C . GLN A 1 82 ? 1.741 -20.027 -9.723 1.00 96.69 82 GLN A C 1
ATOM 667 O O . GLN A 1 82 ? 2.541 -20.402 -10.571 1.00 96.69 82 GLN A O 1
ATOM 672 N N . GLU A 1 83 ? 0.599 -20.666 -9.484 1.00 96.31 83 GLU A N 1
ATOM 673 C CA . GLU A 1 83 ? 0.180 -21.867 -10.212 1.00 96.31 83 GLU A CA 1
ATOM 674 C C . GLU A 1 83 ? 0.015 -21.592 -11.712 1.00 96.31 83 GLU A C 1
ATOM 676 O O . GLU A 1 83 ? 0.472 -22.371 -12.543 1.00 96.31 83 GLU A O 1
ATOM 681 N N . HIS A 1 84 ? -0.575 -20.449 -12.066 1.00 96.81 84 HIS A N 1
ATOM 682 C CA . HIS A 1 84 ? -0.846 -20.100 -13.457 1.00 96.81 84 HIS A CA 1
ATOM 683 C C . HIS A 1 84 ? 0.407 -19.684 -14.245 1.00 96.81 84 HIS A C 1
ATOM 685 O O . HIS A 1 84 ? 0.520 -19.983 -15.432 1.00 96.81 84 HIS A O 1
ATOM 691 N N . PHE A 1 85 ? 1.330 -18.943 -13.624 1.00 94.62 85 PHE A N 1
ATOM 692 C CA . PHE A 1 85 ? 2.480 -18.361 -14.328 1.00 94.62 85 PHE A CA 1
ATOM 693 C C . PHE A 1 85 ? 3.815 -19.048 -14.024 1.00 94.62 85 PHE A C 1
ATOM 695 O O . PHE A 1 85 ? 4.758 -18.860 -14.789 1.00 94.62 85 PHE A O 1
ATOM 702 N N . SER A 1 86 ? 3.917 -19.792 -12.916 1.00 90.62 86 SER A N 1
ATOM 703 C CA . SER A 1 86 ? 5.054 -20.609 -12.440 1.00 90.62 86 SER A CA 1
ATOM 704 C C . SER A 1 86 ? 6.456 -19.976 -12.469 1.00 90.62 86 SER A C 1
ATOM 706 O O . SER A 1 86 ? 7.442 -20.646 -12.182 1.00 90.62 86 SER A O 1
ATOM 708 N N . SER A 1 87 ? 6.575 -18.692 -12.808 1.00 94.56 87 SER A N 1
ATOM 709 C CA . SER A 1 87 ? 7.853 -18.017 -13.043 1.00 94.56 87 SER A CA 1
ATOM 710 C C . SER A 1 87 ? 8.502 -17.520 -11.756 1.00 94.56 87 SER A C 1
ATOM 712 O O . SER A 1 87 ? 9.720 -17.381 -11.705 1.00 94.56 87 SER A O 1
ATOM 714 N N . HIS A 1 88 ? 7.699 -17.206 -10.741 1.00 95.88 88 HIS A N 1
ATOM 715 C CA . HIS A 1 88 ? 8.156 -16.655 -9.468 1.00 95.88 88 HIS A CA 1
ATOM 716 C C . HIS A 1 88 ? 7.496 -17.394 -8.300 1.00 95.88 88 HIS A C 1
ATOM 718 O O . HIS A 1 88 ? 6.587 -18.200 -8.495 1.00 95.88 88 HIS A O 1
ATOM 724 N N . ASN A 1 89 ? 7.964 -17.137 -7.078 1.00 96.06 89 ASN A N 1
ATOM 725 C CA . ASN A 1 89 ? 7.379 -17.703 -5.864 1.00 96.06 89 ASN A CA 1
ATOM 726 C C . ASN A 1 89 ? 6.102 -16.946 -5.433 1.00 96.06 89 ASN A C 1
ATOM 728 O O . ASN A 1 89 ? 5.800 -15.859 -5.924 1.00 96.06 89 ASN A O 1
ATOM 732 N N . ILE A 1 90 ? 5.341 -17.519 -4.494 1.00 96.31 90 ILE A N 1
ATOM 733 C CA . ILE A 1 90 ? 4.092 -16.919 -3.978 1.00 96.31 90 ILE A CA 1
ATOM 734 C C . ILE A 1 90 ? 4.350 -15.542 -3.355 1.00 96.31 90 ILE A C 1
ATOM 736 O O . ILE A 1 90 ? 3.577 -14.608 -3.562 1.00 96.31 90 ILE A O 1
ATOM 740 N N . GLU A 1 91 ? 5.451 -15.404 -2.611 1.00 95.56 91 GLU A N 1
ATOM 741 C CA . GLU A 1 91 ? 5.817 -14.156 -1.933 1.00 95.56 91 GLU A CA 1
ATOM 742 C C . GLU A 1 91 ? 6.002 -12.996 -2.913 1.00 95.56 91 GLU A C 1
ATOM 744 O O . GLU A 1 91 ? 5.555 -11.882 -2.630 1.00 95.56 91 GLU A O 1
ATOM 749 N N . TYR A 1 92 ? 6.606 -13.257 -4.074 1.00 96.06 92 TYR A N 1
ATOM 750 C CA . TYR A 1 92 ? 6.761 -12.284 -5.147 1.00 96.06 92 TYR A CA 1
ATOM 751 C C . TYR A 1 92 ? 5.400 -11.771 -5.623 1.00 96.06 92 TYR A C 1
ATOM 753 O O . TYR A 1 92 ? 5.150 -10.566 -5.580 1.00 96.06 92 TYR A O 1
ATOM 761 N N . TYR A 1 93 ? 4.482 -12.674 -5.985 1.00 95.81 93 TYR A N 1
ATOM 762 C CA . TYR A 1 93 ? 3.146 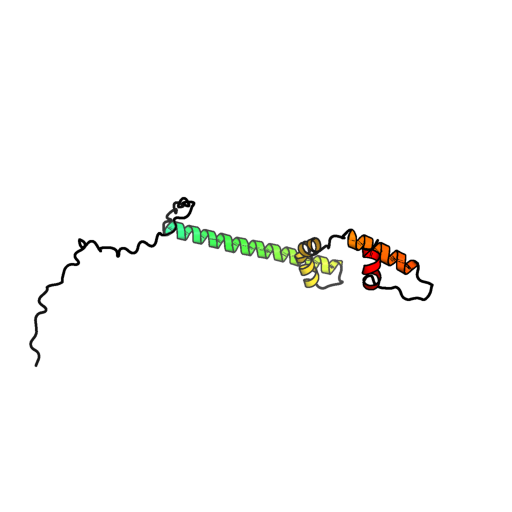-12.288 -6.448 1.00 95.81 93 TYR A CA 1
ATOM 763 C C . TYR A 1 93 ? 2.331 -11.587 -5.356 1.00 95.81 93 TYR A C 1
ATOM 765 O O . TYR A 1 93 ? 1.629 -10.617 -5.636 1.00 95.81 93 TYR A O 1
ATOM 773 N N . HIS A 1 94 ? 2.459 -12.011 -4.098 1.00 96.00 94 HIS A N 1
ATOM 774 C CA . HIS A 1 94 ? 1.834 -11.328 -2.968 1.00 96.00 94 HIS A CA 1
ATOM 775 C C . HIS A 1 94 ? 2.346 -9.885 -2.833 1.00 96.00 94 HIS A C 1
ATOM 777 O O . HIS A 1 94 ? 1.555 -8.947 -2.708 1.00 96.00 94 HIS A O 1
ATOM 783 N N . GLN A 1 95 ? 3.666 -9.678 -2.888 1.00 94.75 95 GLN A N 1
ATOM 784 C CA . GLN A 1 95 ? 4.250 -8.336 -2.858 1.00 94.75 95 GLN A CA 1
ATOM 785 C C . GLN A 1 95 ? 3.796 -7.494 -4.049 1.00 94.75 95 GLN A C 1
ATOM 787 O O . GLN A 1 95 ? 3.489 -6.317 -3.871 1.00 94.75 95 GLN A O 1
ATOM 792 N N . GLU A 1 96 ? 3.716 -8.080 -5.239 1.00 93.44 96 GLU A N 1
ATOM 793 C CA . GLU A 1 96 ? 3.287 -7.386 -6.448 1.00 93.44 96 GLU A CA 1
ATOM 794 C C . GLU A 1 96 ? 1.832 -6.905 -6.354 1.00 93.44 96 GLU A C 1
ATOM 796 O O . GLU A 1 96 ? 1.556 -5.732 -6.625 1.00 93.44 96 GLU A O 1
ATOM 801 N N . VAL A 1 97 ? 0.921 -7.746 -5.850 1.00 93.44 97 VAL A N 1
ATOM 802 C CA . VAL A 1 97 ? -0.476 -7.366 -5.571 1.00 93.44 97 VAL A CA 1
ATOM 803 C C . VAL A 1 97 ? -0.536 -6.208 -4.569 1.00 93.44 97 VAL A C 1
ATOM 805 O O . VAL A 1 97 ? -1.226 -5.215 -4.805 1.00 93.44 97 VAL A O 1
ATOM 808 N N . MET A 1 98 ? 0.233 -6.282 -3.481 1.00 92.56 98 MET A N 1
ATOM 809 C CA . MET A 1 98 ? 0.252 -5.242 -2.444 1.00 92.56 98 MET A CA 1
ATOM 810 C C . MET A 1 98 ? 0.879 -3.925 -2.922 1.00 92.56 98 MET A C 1
ATOM 812 O O . MET A 1 98 ? 0.498 -2.846 -2.463 1.00 92.56 98 MET A O 1
ATOM 816 N N . GLN A 1 99 ? 1.843 -3.985 -3.842 1.00 91.50 99 GLN A N 1
ATOM 817 C CA . GLN A 1 99 ? 2.561 -2.819 -4.358 1.00 91.50 99 GLN A CA 1
ATOM 818 C C . GLN A 1 99 ? 1.922 -2.207 -5.606 1.00 91.50 99 GLN A C 1
ATOM 820 O O . GLN A 1 99 ? 2.358 -1.134 -6.032 1.00 91.50 99 GLN A O 1
ATOM 825 N N . HIS A 1 100 ? 0.886 -2.824 -6.175 1.00 87.12 100 HIS A N 1
ATOM 826 C CA . HIS A 1 100 ? 0.298 -2.412 -7.447 1.00 87.12 100 HIS A CA 1
ATOM 827 C C . HIS A 1 100 ? -0.051 -0.912 -7.497 1.00 87.12 100 HIS A C 1
ATOM 829 O O . HIS A 1 100 ? 0.360 -0.201 -8.413 1.00 87.12 100 HIS A O 1
ATOM 835 N N . SER A 1 101 ? -0.711 -0.381 -6.463 1.00 81.75 101 SER A N 1
ATOM 836 C CA . SER A 1 101 ? -1.072 1.046 -6.381 1.00 81.75 101 SER A CA 1
ATOM 837 C C . SER A 1 101 ? 0.150 1.979 -6.352 1.00 81.75 101 SER A C 1
ATOM 839 O O . SER A 1 101 ? 0.172 3.037 -6.995 1.00 81.75 101 SER A O 1
ATOM 841 N N . ARG A 1 102 ? 1.211 1.577 -5.646 1.00 83.81 102 ARG A N 1
ATOM 842 C CA . ARG A 1 102 ? 2.480 2.309 -5.589 1.00 83.81 102 ARG A CA 1
ATOM 843 C C . ARG A 1 102 ? 3.184 2.289 -6.945 1.00 83.81 102 ARG A C 1
ATOM 845 O O . ARG A 1 102 ? 3.670 3.323 -7.386 1.00 83.81 102 ARG A O 1
ATOM 852 N N . LEU A 1 103 ? 3.217 1.147 -7.623 1.00 80.12 103 LEU A N 1
ATOM 853 C CA . LEU A 1 103 ? 3.830 1.030 -8.948 1.00 80.12 103 LEU A CA 1
ATOM 854 C C . LEU A 1 103 ? 3.088 1.877 -9.990 1.00 80.12 103 LEU A C 1
ATOM 856 O O . LEU A 1 103 ? 3.725 2.590 -10.765 1.00 80.12 103 LEU A O 1
ATOM 860 N N . VAL A 1 104 ? 1.752 1.883 -9.953 1.00 78.00 104 VAL A N 1
ATOM 861 C CA . VAL A 1 104 ? 0.919 2.719 -10.832 1.00 78.00 104 VAL A CA 1
ATOM 862 C C . VAL A 1 104 ? 1.197 4.209 -10.607 1.00 78.00 104 VAL A C 1
ATOM 864 O O . VAL A 1 104 ? 1.382 4.954 -11.570 1.00 78.00 104 VAL A O 1
ATOM 867 N N . SER A 1 105 ? 1.288 4.649 -9.350 1.00 74.94 105 SER A N 1
ATOM 868 C CA . SER A 1 105 ? 1.583 6.053 -9.018 1.00 74.94 105 SER A CA 1
ATOM 869 C C . SER A 1 105 ? 3.025 6.477 -9.326 1.00 74.94 105 SER A C 1
ATOM 871 O O . SER A 1 105 ? 3.265 7.645 -9.630 1.00 74.94 105 SER A O 1
ATOM 873 N N . LEU A 1 106 ? 3.982 5.544 -9.318 1.00 75.25 106 LEU A N 1
ATOM 874 C CA . LEU A 1 106 ? 5.382 5.792 -9.684 1.00 75.25 106 LEU A CA 1
ATOM 875 C C . LEU A 1 106 ? 5.619 5.904 -11.195 1.00 75.25 106 LEU A C 1
ATOM 877 O O . LEU A 1 106 ? 6.745 6.197 -11.614 1.00 75.25 106 LEU A O 1
ATOM 881 N N . LYS A 1 107 ? 4.593 5.707 -12.032 1.00 78.50 107 LYS A N 1
ATOM 882 C CA . LYS A 1 107 ? 4.710 5.893 -13.479 1.00 78.50 107 LYS A CA 1
ATOM 883 C C . LYS A 1 107 ? 5.083 7.348 -13.777 1.00 78.50 107 LYS A C 1
ATOM 885 O O . LYS A 1 107 ? 4.265 8.263 -13.673 1.00 78.50 107 LYS A O 1
ATOM 890 N N . ARG A 1 108 ? 6.352 7.572 -14.137 1.00 79.38 108 ARG A N 1
ATOM 891 C CA . ARG A 1 108 ? 6.883 8.909 -14.432 1.00 79.38 108 ARG A CA 1
ATOM 892 C C . ARG A 1 108 ? 6.103 9.525 -15.587 1.00 79.38 108 ARG A C 1
ATOM 894 O O . ARG A 1 108 ? 5.978 8.921 -16.653 1.00 79.38 108 ARG A O 1
ATOM 901 N N . LYS A 1 109 ? 5.616 10.751 -15.392 1.00 83.06 109 LYS A N 1
ATOM 902 C CA . LYS A 1 109 ? 5.046 11.537 -16.487 1.00 83.06 109 LYS A CA 1
ATOM 903 C C . LYS A 1 109 ? 6.142 11.817 -17.508 1.00 83.06 109 LYS A C 1
ATOM 905 O O . LYS A 1 109 ? 7.224 12.290 -17.158 1.00 83.06 109 LYS A O 1
ATOM 910 N N . VAL A 1 110 ? 5.852 11.526 -18.769 1.00 86.00 110 VAL A N 1
ATOM 911 C CA . VAL A 1 110 ? 6.736 11.878 -19.876 1.00 86.00 110 VAL A CA 1
ATOM 912 C C . VAL A 1 110 ? 6.727 13.403 -20.007 1.00 86.00 110 VAL A C 1
ATOM 914 O O . VAL A 1 110 ? 5.700 13.999 -20.327 1.00 86.00 110 VAL A O 1
ATOM 917 N N . SER A 1 111 ? 7.856 14.047 -19.702 1.00 90.56 111 SER A N 1
ATOM 918 C CA . SER A 1 111 ? 8.011 15.495 -19.871 1.00 90.56 111 SER A CA 1
ATOM 919 C C . SER A 1 111 ? 8.164 15.835 -21.351 1.00 90.56 111 SER A C 1
ATOM 921 O O . SER A 1 111 ? 8.955 15.196 -22.045 1.00 90.56 111 SER A O 1
ATOM 923 N N . ARG A 1 112 ? 7.462 16.876 -21.820 1.00 91.75 112 ARG A N 1
ATOM 924 C CA . ARG A 1 112 ? 7.605 17.408 -23.190 1.00 91.75 112 ARG A CA 1
ATOM 925 C C . ARG A 1 112 ? 9.064 17.736 -23.516 1.00 91.75 112 ARG A C 1
ATOM 927 O O . ARG A 1 112 ? 9.513 17.436 -24.614 1.00 91.75 112 ARG A O 1
ATOM 934 N N . TRP A 1 113 ? 9.807 18.264 -22.541 1.00 90.62 113 TRP A N 1
ATOM 935 C CA . TRP A 1 113 ? 11.237 18.539 -22.685 1.00 90.62 113 TRP A CA 1
ATOM 936 C C . TRP A 1 113 ? 12.060 17.265 -22.896 1.00 90.62 113 TRP A C 1
ATOM 938 O O . TRP A 1 113 ? 12.881 17.212 -23.800 1.00 90.62 113 TRP A O 1
ATOM 948 N N . ASN A 1 114 ? 11.797 16.200 -22.131 1.00 90.44 114 ASN A N 1
ATOM 949 C CA . ASN A 1 114 ? 12.514 14.930 -22.301 1.00 90.44 114 ASN A CA 1
ATOM 950 C C . ASN A 1 114 ? 12.219 14.293 -23.669 1.00 90.44 114 ASN A C 1
ATOM 952 O O . ASN A 1 114 ? 13.089 13.647 -24.248 1.00 90.44 114 ASN A O 1
ATOM 956 N N . VAL A 1 115 ? 10.998 14.472 -24.190 1.00 92.06 115 VAL A N 1
ATOM 957 C CA . VAL A 1 115 ? 10.629 14.028 -25.545 1.00 92.06 115 VAL A CA 1
ATOM 958 C C . VAL A 1 115 ? 11.382 14.834 -26.594 1.00 92.06 115 VAL A C 1
ATOM 960 O O . VAL A 1 115 ? 12.007 14.236 -27.463 1.00 92.06 115 VAL A O 1
ATOM 963 N N . PHE A 1 116 ? 11.361 16.163 -26.489 1.00 93.12 116 PHE A N 1
ATOM 964 C CA . PHE A 1 116 ? 12.092 17.057 -27.386 1.00 93.12 116 PHE A CA 1
ATOM 965 C C . PHE A 1 116 ? 13.594 16.750 -27.389 1.00 93.12 116 PHE A C 1
ATOM 967 O O . PHE A 1 116 ? 14.169 16.487 -28.439 1.00 93.12 116 PHE A O 1
ATOM 974 N N . GLN A 1 117 ? 14.206 16.647 -26.208 1.00 92.25 117 GLN A N 1
ATOM 975 C CA . GLN A 1 117 ? 15.614 16.297 -26.062 1.00 92.25 117 GLN A CA 1
ATOM 976 C C . GLN A 1 117 ? 15.933 14.943 -26.707 1.00 92.25 117 GLN A C 1
ATOM 978 O O . GLN A 1 117 ? 16.927 14.820 -27.416 1.00 92.25 117 GLN A O 1
ATOM 983 N N . ARG A 1 118 ? 15.097 13.917 -26.497 1.00 92.06 118 ARG A N 1
ATOM 984 C CA . ARG A 1 118 ? 15.284 12.605 -27.134 1.00 92.06 118 ARG A CA 1
ATOM 985 C C . ARG A 1 118 ? 15.236 12.707 -28.659 1.00 92.06 118 ARG A C 1
ATOM 987 O O . ARG A 1 118 ? 16.054 12.069 -29.316 1.00 92.06 118 ARG A O 1
ATOM 994 N N . MET A 1 119 ? 14.292 13.477 -29.196 1.00 94.62 119 MET A N 1
ATOM 995 C CA . MET A 1 119 ? 14.125 13.687 -30.636 1.00 94.62 119 MET A CA 1
ATOM 996 C C . MET A 1 119 ? 15.344 14.388 -31.243 1.00 94.62 119 MET A C 1
ATOM 998 O O . MET A 1 119 ? 15.891 13.896 -32.226 1.00 94.62 119 MET A O 1
ATOM 1002 N N . GLU A 1 120 ? 15.827 15.471 -30.630 1.00 94.56 120 GLU A N 1
ATOM 1003 C CA . GLU A 1 120 ? 17.003 16.194 -31.129 1.00 94.56 120 GLU A CA 1
ATOM 1004 C C . GLU A 1 120 ? 18.283 15.361 -31.031 1.00 94.56 120 GLU A C 1
ATOM 1006 O O . GLU A 1 120 ? 19.030 15.266 -32.002 1.00 94.56 120 GLU A O 1
ATOM 1011 N N . VAL A 1 121 ? 18.509 14.661 -29.912 1.00 93.94 121 VAL A N 1
ATOM 1012 C CA . VAL A 1 121 ? 19.657 13.745 -29.774 1.00 93.94 121 VAL A CA 1
ATOM 1013 C C . VAL A 1 121 ? 19.612 12.648 -30.835 1.00 93.94 121 VAL A C 1
ATOM 1015 O O . VAL A 1 121 ? 20.646 12.272 -31.385 1.00 93.94 121 VAL A O 1
ATOM 1018 N N . GLN A 1 122 ? 18.425 12.122 -31.138 1.00 94.06 122 GLN A N 1
ATOM 1019 C CA . GLN A 1 122 ? 18.255 11.136 -32.198 1.00 94.06 122 GLN A CA 1
ATOM 1020 C C . GLN A 1 122 ? 18.582 11.735 -33.572 1.00 94.06 122 GLN A C 1
ATOM 1022 O O . GLN A 1 122 ? 19.345 11.123 -34.317 1.00 94.06 122 GLN A O 1
ATOM 1027 N N . ARG A 1 123 ? 18.072 12.932 -33.884 1.00 93.62 123 ARG A N 1
ATOM 1028 C CA . ARG A 1 123 ? 18.342 13.649 -35.140 1.00 93.62 123 ARG A CA 1
ATOM 1029 C C . ARG A 1 123 ? 19.838 13.908 -35.337 1.00 93.62 123 ARG A C 1
ATOM 1031 O O . ARG A 1 123 ? 20.373 13.640 -36.407 1.00 93.62 123 ARG A O 1
ATOM 1038 N N . MET A 1 124 ? 20.523 14.377 -34.296 1.00 91.06 124 MET A N 1
ATOM 1039 C CA . MET A 1 124 ? 21.960 14.669 -34.325 1.00 91.06 124 MET A CA 1
ATOM 1040 C C . MET A 1 124 ? 22.810 13.402 -34.463 1.00 91.06 124 MET A C 1
ATOM 1042 O O . MET A 1 124 ? 23.785 13.402 -35.207 1.00 91.06 124 MET A O 1
ATOM 1046 N N . ASN A 1 125 ? 22.430 12.306 -33.797 1.00 93.50 125 ASN A N 1
ATOM 1047 C CA . ASN A 1 125 ? 23.131 11.028 -33.932 1.00 93.50 125 ASN A CA 1
ATOM 1048 C C . ASN A 1 125 ? 22.927 10.389 -35.313 1.00 93.50 125 ASN A C 1
ATOM 1050 O O . ASN A 1 125 ? 23.853 9.777 -35.830 1.00 93.50 125 ASN A O 1
ATOM 1054 N N . GLN A 1 126 ? 21.754 10.552 -35.931 1.00 91.94 126 GLN A N 1
ATOM 1055 C CA . GLN A 1 126 ? 21.496 10.080 -37.298 1.00 91.94 126 GLN A CA 1
ATOM 1056 C C . GLN A 1 126 ? 22.308 10.838 -38.357 1.00 91.94 126 GLN A C 1
ATOM 1058 O O . GLN A 1 126 ? 22.578 10.289 -39.419 1.00 91.94 126 GLN A O 1
ATOM 1063 N N . ALA A 1 127 ? 22.708 12.079 -38.069 1.00 90.62 127 ALA A N 1
ATOM 1064 C CA . ALA A 1 127 ? 23.575 12.870 -38.938 1.00 90.62 127 ALA A CA 1
ATOM 1065 C C . ALA A 1 127 ? 25.070 12.508 -38.808 1.00 90.62 127 ALA A C 1
ATOM 1067 O O . ALA A 1 127 ? 25.892 13.051 -39.546 1.00 90.62 127 ALA A O 1
ATOM 1068 N N . LEU A 1 128 ? 25.446 11.618 -37.877 1.00 89.88 128 LEU A N 1
ATOM 1069 C CA . LEU A 1 128 ? 26.826 11.152 -37.748 1.00 89.88 128 LEU A CA 1
ATOM 1070 C C . LEU A 1 128 ? 27.181 10.186 -38.893 1.00 89.88 128 LEU A C 1
ATOM 1072 O O . LEU A 1 128 ? 26.352 9.366 -39.291 1.00 89.88 128 LEU A O 1
ATOM 1076 N N . PRO A 1 129 ? 28.419 10.240 -39.415 1.00 88.31 129 PRO A N 1
ATOM 1077 C CA . PRO A 1 129 ? 28.861 9.330 -40.463 1.00 88.31 129 PRO A CA 1
ATOM 1078 C C . PRO A 1 129 ? 28.895 7.877 -39.971 1.00 88.31 129 PRO A C 1
ATOM 1080 O O . PRO A 1 129 ? 29.143 7.597 -38.793 1.00 88.31 129 PRO A O 1
ATOM 1083 N N . ALA A 1 130 ? 28.670 6.945 -40.901 1.00 84.06 130 ALA A N 1
ATOM 1084 C CA . ALA A 1 130 ? 28.647 5.516 -40.611 1.00 84.06 130 ALA A CA 1
ATOM 1085 C C . ALA A 1 130 ? 29.960 5.067 -39.945 1.00 84.06 130 ALA A C 1
ATOM 1087 O O . ALA A 1 130 ? 31.050 5.332 -40.448 1.00 84.06 130 ALA A O 1
ATOM 1088 N N . GLY A 1 131 ? 29.842 4.394 -38.798 1.00 83.19 131 GLY A N 1
ATOM 1089 C CA . GLY A 1 131 ? 30.979 3.911 -38.010 1.00 83.19 131 GLY A CA 1
ATOM 1090 C C . GLY A 1 131 ? 31.397 4.817 -36.847 1.00 83.19 131 GLY A C 1
ATOM 1091 O O . GLY A 1 131 ? 32.177 4.374 -36.006 1.00 83.19 131 GLY A O 1
ATOM 1092 N N . MET A 1 132 ? 30.863 6.041 -36.729 1.00 86.50 132 MET A N 1
ATOM 1093 C CA . MET A 1 132 ? 31.070 6.846 -35.520 1.00 86.50 132 MET A CA 1
ATOM 1094 C C . MET A 1 132 ? 30.131 6.430 -34.376 1.00 86.50 132 MET A C 1
ATOM 1096 O O . MET A 1 132 ? 28.954 6.142 -34.606 1.00 86.50 132 MET A O 1
ATOM 1100 N N . PRO A 1 133 ? 30.613 6.437 -33.118 1.00 88.44 133 PRO A N 1
ATOM 1101 C CA . PRO A 1 133 ? 29.777 6.131 -31.967 1.00 88.44 133 PRO A CA 1
ATOM 1102 C C . PRO A 1 133 ? 28.748 7.240 -31.718 1.00 88.44 133 PRO A C 1
ATOM 1104 O O . PRO A 1 133 ? 29.070 8.430 -31.756 1.00 88.44 133 PRO A O 1
ATOM 1107 N N . HIS A 1 134 ? 27.514 6.846 -31.391 1.00 91.31 134 HIS A N 1
ATOM 1108 C CA . HIS A 1 134 ? 26.476 7.782 -30.961 1.00 91.31 134 HIS A CA 1
ATOM 1109 C C . HIS A 1 134 ? 26.908 8.544 -29.704 1.00 91.31 134 HIS A C 1
ATOM 1111 O O . HIS A 1 134 ? 27.448 7.969 -28.753 1.00 91.31 134 HIS A O 1
ATOM 1117 N N . LYS A 1 135 ? 26.600 9.839 -29.662 1.00 89.94 135 LYS A N 1
ATOM 1118 C CA . LYS A 1 135 ? 26.845 10.685 -28.496 1.00 89.94 135 LYS A CA 1
ATOM 1119 C C . LYS A 1 135 ? 25.625 10.691 -27.570 1.00 89.94 135 LYS A C 1
ATOM 1121 O O . LYS A 1 135 ? 24.473 10.547 -27.990 1.00 89.94 135 LYS A O 1
ATOM 1126 N N . LYS A 1 136 ? 25.889 10.841 -26.270 1.00 92.12 136 LYS A N 1
ATOM 1127 C CA . LYS A 1 136 ? 24.859 10.915 -25.220 1.00 92.12 136 LYS A CA 1
ATOM 1128 C C . LYS A 1 136 ? 24.230 12.308 -25.173 1.00 92.12 136 LYS A C 1
ATOM 1130 O O . LYS A 1 136 ? 24.866 13.290 -25.539 1.00 92.12 136 LYS A O 1
ATOM 1135 N N . ALA A 1 137 ? 23.021 12.400 -24.616 1.00 87.19 137 ALA A N 1
ATOM 1136 C CA . ALA A 1 137 ? 22.296 13.664 -24.466 1.00 87.19 137 ALA A CA 1
ATOM 1137 C C . ALA A 1 137 ? 23.112 14.764 -23.766 1.00 87.19 137 ALA A C 1
ATOM 1139 O O . ALA A 1 137 ? 23.036 15.916 -24.174 1.00 87.19 137 ALA A O 1
ATOM 1140 N N . SER A 1 138 ? 23.938 14.407 -22.775 1.00 89.81 138 SER A N 1
ATOM 1141 C CA . SER A 1 138 ? 24.823 15.337 -22.057 1.00 89.81 138 SER A CA 1
ATOM 1142 C C . SER A 1 138 ? 25.780 16.107 -22.972 1.00 89.81 138 SER A C 1
ATOM 1144 O O . SER A 1 138 ? 26.107 17.246 -22.666 1.00 89.81 138 SER A O 1
ATOM 1146 N N . ALA A 1 139 ? 26.209 15.507 -24.087 1.00 88.69 139 ALA A N 1
ATOM 1147 C CA . ALA A 1 139 ? 27.104 16.149 -25.047 1.00 88.69 139 ALA A CA 1
ATOM 1148 C C . ALA A 1 139 ? 26.386 17.203 -25.904 1.00 88.69 139 ALA A C 1
ATOM 1150 O O . ALA A 1 139 ? 27.007 18.176 -26.306 1.00 88.69 139 ALA A O 1
ATOM 1151 N N . TYR A 1 140 ? 25.083 17.025 -26.139 1.00 87.38 140 TYR A N 1
ATOM 1152 C CA . TYR A 1 140 ? 24.269 17.915 -26.968 1.00 87.38 140 TYR A CA 1
ATOM 1153 C C . TYR A 1 140 ? 23.425 18.903 -26.156 1.00 87.38 140 TYR A C 1
ATOM 1155 O O . TYR A 1 140 ? 22.733 19.726 -26.738 1.00 87.38 140 TYR A O 1
ATOM 1163 N N . MET A 1 141 ? 23.441 18.852 -24.816 1.00 85.06 141 MET A N 1
ATOM 1164 C CA . MET A 1 141 ? 22.539 19.685 -24.004 1.00 85.06 141 MET A CA 1
ATOM 1165 C C . MET A 1 141 ? 22.721 21.185 -24.232 1.00 85.06 141 MET A C 1
ATOM 1167 O O . MET A 1 141 ? 21.725 21.900 -24.221 1.00 85.06 141 MET A O 1
ATOM 1171 N N . ALA A 1 142 ? 23.953 21.651 -24.454 1.00 85.69 142 ALA A N 1
ATOM 1172 C CA . ALA A 1 142 ? 24.214 23.057 -24.760 1.00 85.69 142 ALA A CA 1
ATOM 1173 C C . ALA A 1 142 ? 23.625 23.461 -26.123 1.00 85.69 142 ALA A C 1
ATOM 1175 O O . ALA A 1 142 ? 23.008 24.513 -26.234 1.00 85.69 142 ALA A O 1
ATOM 1176 N N . GLU A 1 143 ? 23.752 22.593 -27.130 1.00 85.44 143 GLU A N 1
ATOM 1177 C CA . GLU A 1 143 ? 23.235 22.820 -28.486 1.00 85.44 143 GLU A CA 1
ATOM 1178 C C . GLU A 1 143 ? 21.700 22.753 -28.524 1.00 85.44 143 GLU A C 1
ATOM 1180 O O . GLU A 1 143 ? 21.056 23.626 -29.092 1.00 85.44 143 GLU A O 1
ATOM 1185 N N . ILE A 1 144 ? 21.105 21.770 -27.843 1.00 85.56 144 ILE A N 1
ATOM 1186 C CA . ILE A 1 144 ? 19.648 21.571 -27.744 1.00 85.56 144 ILE A CA 1
ATOM 1187 C C . ILE A 1 144 ? 18.982 22.655 -26.883 1.00 85.56 144 ILE A C 1
ATOM 1189 O O . ILE A 1 144 ? 17.809 22.962 -27.058 1.00 85.56 144 ILE A O 1
ATOM 1193 N N . SER A 1 145 ? 19.701 23.226 -25.915 1.00 83.12 145 SER A N 1
ATOM 1194 C CA . SER A 1 145 ? 19.205 24.350 -25.111 1.00 83.12 145 SER A CA 1
ATOM 1195 C C . SER A 1 145 ? 19.212 25.674 -25.874 1.00 83.12 145 SER A C 1
ATOM 1197 O O . SER A 1 145 ? 18.551 26.612 -25.432 1.00 83.12 145 SER A O 1
ATOM 1199 N N . ALA A 1 146 ? 20.015 25.782 -26.931 1.00 80.81 146 ALA A N 1
ATOM 1200 C CA . ALA A 1 146 ? 20.188 27.009 -27.700 1.00 80.81 146 ALA A CA 1
ATOM 1201 C C . ALA A 1 146 ? 19.249 27.098 -28.918 1.00 80.81 146 ALA A C 1
ATOM 1203 O O . ALA A 1 146 ? 19.144 28.173 -29.507 1.00 80.81 146 ALA A O 1
ATOM 1204 N N . THR A 1 147 ? 18.593 25.991 -29.288 1.00 69.31 147 THR A N 1
ATOM 1205 C CA . THR A 1 147 ? 17.529 25.908 -30.307 1.00 69.31 147 THR A CA 1
ATOM 1206 C C . THR A 1 147 ? 16.164 26.255 -29.736 1.00 69.31 147 THR A C 1
ATOM 1208 O O . THR A 1 147 ? 15.432 27.017 -30.401 1.00 69.31 147 THR A O 1
#

Organism: NCBI:txid139825

Foldseek 3Di:
DDDDDDPPDDDDDDDPPPDPPPPPPPPPDDDDPDDDDDPDDPDDDPVRVVVVVVVVVVVVVVVVVVVVVVLVVLLVVLVVVCVVPVPDDSVVSSVCVVCVVVVVVPPDDDDPVNVLLVVVLVVVQVPDDPPDDRDDSVVCVVVSVVD

Radius of gyration: 39.56 Å; chains: 1; bounding box: 51×67×124 Å